Protein AF-A0A952C9H3-F1 (afdb_monomer)

Structure (mmCIF, N/CA/C/O backbone):
data_AF-A0A952C9H3-F1
#
_entry.id   AF-A0A952C9H3-F1
#
loop_
_atom_site.group_PDB
_atom_site.id
_atom_site.type_symbol
_atom_site.label_atom_id
_atom_site.label_alt_id
_atom_site.label_comp_id
_atom_site.label_asym_id
_atom_site.label_entity_id
_atom_site.label_seq_id
_atom_site.pdbx_PDB_ins_code
_atom_site.Cartn_x
_atom_site.Cartn_y
_atom_site.Cartn_z
_atom_site.occupancy
_atom_site.B_iso_or_equiv
_atom_site.auth_seq_id
_atom_site.auth_comp_id
_atom_site.auth_asym_id
_atom_site.auth_atom_id
_atom_site.pdbx_PDB_model_num
ATOM 1 N N . MET A 1 1 ? -47.643 -12.813 58.520 1.00 58.97 1 MET A N 1
ATOM 2 C CA . MET A 1 1 ? -46.901 -13.636 57.532 1.00 58.97 1 MET A CA 1
ATOM 3 C C . MET A 1 1 ? -47.345 -13.383 56.079 1.00 58.97 1 MET A C 1
ATOM 5 O O . MET A 1 1 ? -47.389 -14.301 55.280 1.00 58.97 1 MET A O 1
ATOM 9 N N . LYS A 1 2 ? -47.672 -12.135 55.711 1.00 51.56 2 LYS A N 1
ATOM 10 C CA . LYS A 1 2 ? -48.005 -11.717 54.327 1.00 51.56 2 LYS A CA 1
ATOM 11 C C . LYS A 1 2 ? -47.199 -10.489 53.874 1.00 51.56 2 LYS A C 1
ATOM 13 O O . LYS A 1 2 ? -47.387 -9.988 52.780 1.00 51.56 2 LYS A O 1
ATOM 18 N N . LYS A 1 3 ? -46.300 -10.001 54.740 1.00 55.12 3 LYS A N 1
ATOM 19 C CA . LYS A 1 3 ? -45.472 -8.802 54.531 1.00 55.12 3 LYS A CA 1
ATOM 20 C C . LYS A 1 3 ? -43.975 -9.127 54.385 1.00 55.12 3 LYS A C 1
ATOM 22 O O . LYS A 1 3 ? -43.168 -8.222 54.270 1.00 55.12 3 LYS A O 1
ATOM 27 N N . VAL A 1 4 ? -43.619 -10.418 54.389 1.00 57.75 4 VAL A N 1
ATOM 28 C CA . VAL A 1 4 ? -42.227 -10.913 54.293 1.00 57.75 4 VAL A CA 1
ATOM 29 C C . VAL A 1 4 ? -41.892 -11.402 52.872 1.00 57.75 4 VAL A C 1
ATOM 31 O O . VAL A 1 4 ? -40.730 -11.514 52.516 1.00 57.75 4 VAL A O 1
ATOM 34 N N . VAL A 1 5 ? 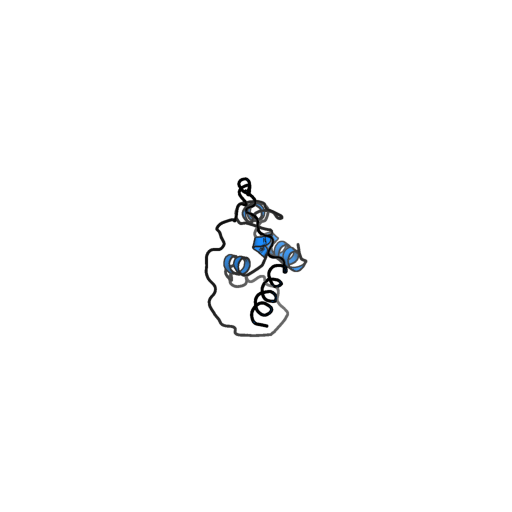-42.899 -11.594 52.011 1.00 56.62 5 VAL A N 1
ATOM 35 C CA . VAL A 1 5 ? -42.708 -11.995 50.601 1.00 56.62 5 VAL A CA 1
ATOM 36 C C . VAL A 1 5 ? -42.328 -10.806 49.701 1.00 56.62 5 VAL A C 1
ATOM 38 O O . VAL A 1 5 ? -41.808 -11.001 48.613 1.00 56.62 5 VAL A O 1
ATOM 41 N N . ALA A 1 6 ? -42.499 -9.562 50.161 1.00 55.00 6 ALA A N 1
ATOM 42 C CA . ALA A 1 6 ? -42.228 -8.368 49.353 1.00 55.00 6 ALA A CA 1
ATOM 43 C C . ALA A 1 6 ? -40.785 -7.821 49.463 1.00 55.00 6 ALA A C 1
ATOM 45 O O . ALA A 1 6 ? -40.465 -6.837 48.807 1.00 55.00 6 ALA A O 1
ATOM 46 N N . ILE A 1 7 ? -39.913 -8.421 50.287 1.00 57.94 7 ILE A N 1
ATOM 47 C CA . ILE A 1 7 ? -38.574 -7.870 50.600 1.00 57.94 7 ILE A CA 1
ATOM 48 C C . ILE A 1 7 ? -37.432 -8.662 49.919 1.00 57.94 7 ILE A C 1
ATOM 50 O O . ILE A 1 7 ? -36.297 -8.202 49.874 1.00 57.94 7 ILE A O 1
ATOM 54 N N . VAL A 1 8 ? -37.728 -9.798 49.271 1.00 56.88 8 VAL A N 1
ATOM 55 C CA . VAL A 1 8 ? -36.742 -10.652 48.562 1.00 56.88 8 VAL A CA 1
ATOM 56 C C . VAL A 1 8 ? -36.805 -10.468 47.031 1.00 56.88 8 VAL A C 1
ATOM 58 O O . VAL A 1 8 ? -36.473 -11.359 46.260 1.00 56.88 8 VAL A O 1
ATOM 61 N N . SER A 1 9 ? -37.213 -9.288 46.552 1.00 56.22 9 SER A N 1
ATOM 62 C CA . SER A 1 9 ? -37.142 -8.934 45.116 1.00 56.22 9 SER A CA 1
ATOM 63 C C . SER A 1 9 ? -36.368 -7.644 44.823 1.00 56.22 9 SER A C 1
ATOM 65 O O . SER A 1 9 ? -36.371 -7.177 43.692 1.00 56.22 9 SER A O 1
ATOM 67 N N . ILE A 1 10 ? -35.658 -7.084 45.812 1.00 59.72 10 ILE A N 1
ATOM 68 C CA . ILE A 1 10 ? -34.858 -5.847 45.663 1.00 59.72 10 ILE A CA 1
ATOM 69 C C . ILE A 1 10 ? -33.333 -6.130 45.666 1.00 59.72 10 ILE A C 1
ATOM 71 O O . ILE A 1 10 ? -32.522 -5.219 45.567 1.00 59.72 10 ILE A O 1
ATOM 75 N N . ILE A 1 11 ? -32.907 -7.402 45.661 1.00 58.88 11 ILE A N 1
ATOM 76 C CA . ILE A 1 11 ? -31.486 -7.806 45.529 1.00 58.88 11 ILE A CA 1
ATOM 77 C C . ILE A 1 11 ? -31.238 -8.465 44.158 1.00 58.88 11 ILE A C 1
ATOM 79 O O . ILE A 1 11 ? -30.661 -9.538 44.040 1.00 58.88 11 ILE A O 1
ATOM 83 N N . ALA A 1 12 ? -31.709 -7.809 43.097 1.00 55.50 12 ALA A N 1
ATOM 84 C CA . ALA A 1 12 ? -31.298 -8.068 41.710 1.00 55.50 12 ALA A CA 1
ATOM 85 C C . ALA A 1 12 ? -30.944 -6.757 40.974 1.00 55.50 12 ALA A C 1
ATOM 87 O O . ALA A 1 12 ? -30.965 -6.688 39.752 1.00 55.50 12 ALA A O 1
ATOM 88 N N . PHE A 1 13 ? -30.608 -5.710 41.737 1.00 55.50 13 PHE A N 1
ATOM 89 C CA . PHE A 1 13 ? -30.204 -4.380 41.257 1.00 55.50 13 PHE A CA 1
ATOM 90 C C . PHE A 1 13 ? -28.708 -4.094 41.500 1.00 55.50 13 PHE A C 1
ATOM 92 O O . PHE A 1 13 ? -28.294 -2.947 41.626 1.00 55.50 13 PHE A O 1
ATOM 99 N N . GLY A 1 14 ? -27.891 -5.147 41.607 1.00 58.44 14 GLY A N 1
ATOM 100 C CA . GLY A 1 14 ? -26.479 -5.050 41.997 1.00 58.44 14 GLY A CA 1
ATOM 101 C C . GLY A 1 14 ? -25.471 -5.622 41.003 1.00 58.44 14 GLY A C 1
ATOM 102 O O . GLY A 1 14 ? -24.281 -5.581 41.294 1.00 58.44 14 GLY A O 1
ATOM 103 N N . TYR A 1 15 ? -25.900 -6.134 39.843 1.00 51.66 15 TYR A N 1
ATOM 104 C CA . TYR A 1 15 ? -24.974 -6.558 38.787 1.00 51.66 15 TYR A CA 1
ATOM 105 C C . TYR A 1 15 ? -24.892 -5.489 37.695 1.00 51.66 15 TYR A C 1
ATOM 107 O O . TYR A 1 15 ? -25.483 -5.588 36.626 1.00 51.66 15 TYR A O 1
ATOM 115 N N . ALA A 1 16 ? -24.194 -4.414 38.061 1.00 52.00 16 ALA A N 1
ATOM 116 C CA . ALA A 1 16 ? -23.244 -3.703 37.214 1.00 52.00 16 ALA A CA 1
ATOM 117 C C . ALA A 1 16 ? -23.586 -3.605 35.712 1.00 52.00 16 ALA A C 1
ATOM 119 O O . ALA A 1 16 ? -22.935 -4.222 34.875 1.00 52.00 16 ALA A O 1
ATOM 120 N N . CYS A 1 17 ? -24.523 -2.721 35.368 1.00 54.75 17 CYS A N 1
ATOM 121 C CA . CYS A 1 17 ? -24.453 -1.986 34.108 1.00 54.75 17 CYS A CA 1
ATOM 122 C C . CYS A 1 17 ? -24.259 -0.508 34.455 1.00 54.75 17 CYS A C 1
ATOM 124 O O . CYS A 1 17 ? -25.209 0.258 34.614 1.00 54.75 17 CYS A O 1
ATOM 126 N N . GLY A 1 18 ? -23.000 -0.134 34.682 1.00 54.41 18 GLY A N 1
ATOM 127 C CA . GLY A 1 18 ? -22.597 1.260 34.768 1.00 54.41 18 GLY A CA 1
ATOM 128 C C . GLY A 1 18 ? -22.660 1.883 33.380 1.00 54.41 18 GLY A C 1
ATOM 129 O O . GLY A 1 18 ? -21.792 1.635 32.553 1.00 54.41 18 GLY A O 1
ATOM 130 N N . SER A 1 19 ? -23.678 2.701 33.140 1.00 58.34 19 SER A N 1
ATOM 131 C CA . SER A 1 19 ? -23.752 3.588 31.977 1.00 58.34 19 SER A CA 1
ATOM 132 C C . SER A 1 19 ? -24.517 4.843 32.385 1.00 58.34 19 SER A C 1
ATOM 134 O O . SER A 1 19 ? -25.717 4.970 32.166 1.00 58.34 19 SER A O 1
ATOM 136 N N . GLY A 1 20 ? -23.812 5.754 33.058 1.00 54.94 20 GLY A N 1
ATOM 137 C CA . GLY A 1 20 ? -24.230 7.151 33.107 1.00 54.94 20 GLY A CA 1
ATOM 138 C C . GLY A 1 20 ? -24.055 7.790 31.722 1.00 54.94 20 GLY A C 1
ATOM 139 O O . GLY A 1 20 ? -23.231 7.312 30.936 1.00 54.94 20 GLY A O 1
ATOM 140 N N . PRO A 1 21 ? -24.792 8.865 31.396 1.00 49.34 21 PRO A N 1
ATOM 141 C CA . PRO A 1 21 ? -24.512 9.660 30.213 1.00 49.34 21 PRO A CA 1
ATOM 142 C C . PRO A 1 21 ? -23.200 10.411 30.450 1.00 49.34 21 PRO A C 1
ATOM 144 O O . PRO A 1 21 ? -23.168 11.494 31.030 1.00 49.34 21 PRO A O 1
ATOM 147 N N . ALA A 1 22 ? -22.092 9.807 30.029 1.00 53.16 22 ALA A N 1
ATOM 148 C CA . ALA A 1 22 ? -20.895 10.569 29.750 1.00 53.16 22 ALA A CA 1
ATOM 149 C C . ALA A 1 22 ? -21.226 11.456 28.550 1.00 53.16 22 ALA A C 1
ATOM 151 O O . ALA A 1 22 ? -21.434 10.975 27.436 1.00 53.16 22 ALA A O 1
ATOM 152 N N . GLU A 1 23 ? -21.314 12.754 28.805 1.00 53.88 23 GLU A N 1
ATOM 153 C CA . GLU A 1 23 ? -21.215 13.789 27.794 1.00 53.88 23 GLU A CA 1
ATOM 154 C C . GLU A 1 23 ? -19.883 13.595 27.057 1.00 53.88 23 GLU A C 1
ATOM 156 O O . GLU A 1 23 ? -18.818 14.040 27.490 1.00 53.88 23 GLU A O 1
ATOM 161 N N . VAL A 1 24 ? -19.925 12.839 25.956 1.00 49.03 24 VAL A N 1
ATOM 162 C CA . VAL A 1 24 ? -18.793 12.673 25.051 1.00 49.03 24 VAL A CA 1
ATOM 163 C C . VAL A 1 24 ? -18.671 13.977 24.281 1.00 49.03 24 VAL A C 1
ATOM 165 O O . VAL A 1 24 ? -19.284 14.195 23.236 1.00 49.03 24 VAL A O 1
ATOM 168 N N . LYS A 1 25 ? -17.864 14.866 24.858 1.00 53.00 25 LYS A N 1
ATOM 169 C CA . LYS A 1 25 ? -17.079 15.887 24.167 1.00 53.00 25 LYS A CA 1
ATOM 170 C C . LYS A 1 25 ? -16.798 15.401 22.739 1.00 53.00 25 LYS A C 1
ATOM 172 O O . LYS A 1 25 ? -16.142 14.371 22.590 1.00 53.00 25 LYS A O 1
ATOM 177 N N . LYS A 1 26 ? -17.367 16.104 21.743 1.00 52.38 26 LYS A N 1
ATOM 178 C CA . LYS A 1 26 ? -17.299 15.824 20.292 1.00 52.38 26 LYS A CA 1
ATOM 179 C C . LYS A 1 26 ? -16.126 14.899 19.947 1.00 52.38 26 LYS A C 1
ATOM 181 O O . LYS A 1 26 ? -14.986 15.338 20.138 1.00 52.38 26 LYS A O 1
ATOM 186 N N . PRO A 1 27 ? -16.358 13.675 19.437 1.00 53.28 27 PRO A N 1
ATOM 187 C CA . PRO A 1 27 ? -15.247 12.887 18.948 1.00 53.28 27 PRO A CA 1
ATOM 188 C C . PRO A 1 27 ? -14.563 13.692 17.843 1.00 53.28 27 PRO A C 1
ATOM 190 O O . PRO A 1 27 ? -15.196 14.137 16.885 1.00 53.28 27 PRO A O 1
ATOM 193 N N . ILE A 1 28 ? -13.264 13.921 18.039 1.00 56.47 28 ILE A N 1
ATOM 194 C CA . ILE A 1 28 ? -12.317 14.254 16.978 1.00 56.47 28 ILE A CA 1
ATOM 195 C C . ILE A 1 28 ? -12.646 13.316 15.825 1.00 56.47 28 ILE A C 1
ATOM 197 O O . ILE A 1 28 ? -12.707 12.108 16.047 1.00 56.47 28 ILE A O 1
ATOM 201 N N . SER A 1 29 ? -12.926 13.876 14.648 1.00 52.09 29 SER A N 1
ATOM 202 C CA . SER A 1 29 ? -13.269 13.133 13.442 1.00 52.09 29 SER A CA 1
ATOM 203 C C . SER A 1 29 ? -12.279 11.992 13.232 1.00 52.09 29 SER A C 1
ATOM 205 O O . SER A 1 29 ? -11.190 12.186 12.696 1.00 52.09 29 SER A O 1
ATOM 207 N N . VAL A 1 30 ? -12.657 10.791 13.660 1.00 48.75 30 VAL A N 1
ATOM 208 C CA . VAL A 1 30 ? -12.051 9.574 13.153 1.00 48.75 30 VAL A CA 1
ATOM 209 C C . VAL A 1 30 ? -12.514 9.545 11.710 1.00 48.75 30 VAL A C 1
ATOM 211 O O . VAL A 1 30 ? -13.698 9.357 11.437 1.00 48.75 30 VAL A O 1
ATOM 214 N N . ASN A 1 31 ? -11.595 9.853 10.798 1.00 52.88 31 ASN A N 1
ATOM 215 C CA . ASN A 1 31 ? -11.800 9.677 9.374 1.00 52.88 31 ASN A CA 1
ATOM 216 C C . ASN A 1 31 ? -11.963 8.177 9.118 1.00 52.88 31 ASN A C 1
ATOM 218 O O . ASN A 1 31 ? -11.006 7.475 8.793 1.00 52.88 31 ASN A O 1
ATOM 222 N N . VAL A 1 32 ? -13.180 7.681 9.323 1.00 55.41 32 VAL A N 1
ATOM 223 C CA . VAL A 1 32 ? -13.622 6.414 8.766 1.00 55.41 32 VAL A CA 1
ATOM 224 C C . VAL A 1 32 ? -13.648 6.653 7.265 1.00 55.41 32 VAL A C 1
ATOM 226 O O . VAL A 1 32 ? -14.544 7.315 6.747 1.00 55.41 32 VAL A O 1
ATOM 229 N N . ASN A 1 33 ? -12.579 6.220 6.597 1.00 54.03 33 ASN A N 1
ATOM 230 C CA . ASN A 1 33 ? -12.451 6.293 5.152 1.00 54.03 33 ASN A CA 1
ATOM 231 C C . ASN A 1 33 ? -13.666 5.573 4.525 1.00 54.03 33 ASN A C 1
ATOM 233 O O . ASN A 1 33 ? -13.820 4.375 4.766 1.00 54.03 33 ASN A O 1
ATOM 237 N N . PRO A 1 34 ? -14.523 6.251 3.740 1.00 56.97 34 PRO A N 1
ATOM 238 C CA . PRO A 1 34 ? -15.780 5.686 3.233 1.00 56.97 34 PRO A CA 1
ATOM 239 C C . PRO A 1 34 ? -15.648 4.556 2.199 1.00 56.97 34 PRO A C 1
ATOM 241 O O . PRO A 1 34 ? -16.651 4.138 1.637 1.00 56.97 34 PRO A O 1
ATOM 244 N N . GLN A 1 35 ? -14.446 4.047 1.921 1.00 51.00 35 GLN A N 1
ATOM 245 C CA . GLN A 1 35 ? -14.207 3.087 0.833 1.00 51.00 35 GLN A CA 1
ATOM 246 C C . GLN A 1 35 ? -14.567 1.630 1.178 1.00 51.00 35 GLN A C 1
ATOM 248 O O . GLN A 1 35 ? -14.241 0.719 0.423 1.00 51.00 35 GLN A O 1
ATOM 253 N N . ILE A 1 36 ? -15.258 1.389 2.294 1.00 50.97 36 ILE A N 1
ATOM 254 C CA . ILE A 1 36 ? -15.848 0.082 2.619 1.00 50.97 36 ILE A CA 1
ATOM 255 C C . ILE A 1 36 ? -17.267 -0.028 2.034 1.00 50.97 36 ILE A C 1
ATOM 257 O O . ILE A 1 36 ? -18.246 -0.213 2.749 1.00 50.97 36 ILE A O 1
ATOM 261 N N . GLY A 1 37 ? -17.382 0.135 0.717 1.00 49.97 37 GLY A N 1
ATOM 262 C CA . GLY A 1 37 ? -18.617 -0.100 -0.030 1.00 49.97 37 GLY A CA 1
ATOM 263 C C . GLY A 1 37 ? -18.703 -1.547 -0.518 1.00 49.97 37 GLY A C 1
ATOM 264 O O . GLY A 1 37 ? -18.057 -1.897 -1.497 1.00 49.97 37 GLY A O 1
ATOM 265 N N . GLU A 1 38 ? -19.473 -2.360 0.210 1.00 47.94 38 GLU A N 1
ATOM 266 C CA . GLU A 1 38 ? -20.414 -3.392 -0.269 1.00 47.94 38 GLU A CA 1
ATOM 267 C C . GLU A 1 38 ? -20.010 -4.290 -1.461 1.00 47.94 38 GLU A C 1
ATOM 269 O O . GLU A 1 38 ? -20.004 -3.863 -2.612 1.00 47.94 38 GLU A O 1
ATOM 274 N N . GLY A 1 39 ? -19.835 -5.600 -1.209 1.00 39.97 39 GLY A N 1
ATOM 275 C CA . GLY A 1 39 ? -19.904 -6.592 -2.292 1.00 39.97 39 GLY A CA 1
ATOM 276 C C . GLY A 1 39 ? -19.258 -7.960 -2.069 1.00 39.97 39 GLY A C 1
ATOM 277 O O . GLY A 1 39 ? -18.466 -8.393 -2.897 1.00 39.97 39 GLY A O 1
ATOM 278 N N . SER A 1 40 ? -19.621 -8.683 -1.006 1.00 63.31 40 SER A N 1
ATOM 279 C CA . SER A 1 40 ? -19.477 -10.148 -0.982 1.00 63.31 40 SER A CA 1
ATOM 280 C C . SER A 1 40 ? -20.708 -10.777 -1.634 1.00 63.31 40 SER A C 1
ATOM 282 O O . SER A 1 40 ? -21.809 -10.536 -1.153 1.00 63.31 40 SE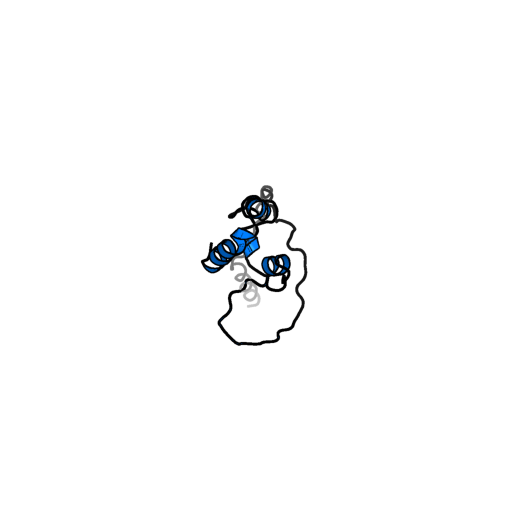R 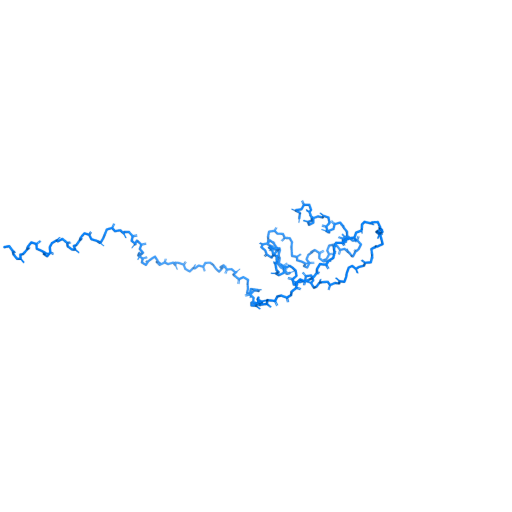A O 1
ATOM 284 N N . THR A 1 41 ? -20.540 -11.577 -2.695 1.00 43.50 41 THR A N 1
ATOM 285 C CA . THR A 1 41 ? -21.252 -12.863 -2.875 1.00 43.50 41 THR A CA 1
ATOM 286 C C . THR A 1 41 ? -20.588 -13.753 -3.949 1.00 43.50 41 THR A C 1
ATOM 288 O O . THR A 1 41 ? -20.606 -13.461 -5.136 1.00 43.50 41 THR A O 1
ATOM 291 N N . THR A 1 42 ? -20.041 -14.878 -3.472 1.00 41.53 42 THR A N 1
ATOM 292 C CA . THR A 1 42 ? -20.187 -16.262 -3.985 1.00 41.53 42 THR A CA 1
ATOM 293 C C . THR A 1 42 ? -19.565 -16.726 -5.328 1.00 41.53 42 THR A C 1
ATOM 295 O O . THR A 1 42 ? -20.155 -16.559 -6.387 1.00 41.53 42 THR A O 1
ATOM 298 N N . ALA A 1 43 ? -18.496 -17.540 -5.167 1.00 46.44 43 ALA A N 1
ATOM 299 C CA . ALA A 1 43 ? -18.075 -18.778 -5.881 1.00 46.44 43 ALA A CA 1
ATOM 300 C C . ALA A 1 43 ? -17.631 -18.701 -7.369 1.00 46.44 43 ALA A C 1
ATOM 302 O O . ALA A 1 43 ? -18.141 -17.914 -8.144 1.00 46.44 43 ALA A O 1
ATOM 303 N N . ASN A 1 44 ? -16.695 -19.513 -7.886 1.00 52.22 44 ASN A N 1
ATOM 304 C CA . ASN A 1 44 ? -16.291 -20.879 -7.535 1.00 52.22 44 ASN A CA 1
ATOM 305 C C . ASN A 1 44 ? -14.840 -21.180 -7.987 1.00 52.22 44 ASN A C 1
ATOM 307 O O . ASN A 1 44 ? -14.333 -20.611 -8.954 1.00 52.22 44 ASN A O 1
ATOM 311 N N . ALA A 1 45 ? -14.212 -22.125 -7.294 1.00 51.50 45 ALA A N 1
ATOM 312 C CA . ALA A 1 45 ? -12.938 -22.748 -7.612 1.00 51.50 45 ALA A CA 1
ATOM 313 C C . ALA A 1 45 ? -12.975 -23.573 -8.915 1.00 51.50 45 ALA A C 1
ATOM 315 O O . ALA A 1 45 ? -13.986 -24.186 -9.247 1.00 51.50 45 ALA A O 1
ATOM 316 N N . SER A 1 46 ? -11.817 -23.709 -9.570 1.00 47.19 46 SER A N 1
ATOM 317 C CA . SER A 1 46 ? -11.366 -25.017 -10.059 1.00 47.19 46 SER A CA 1
ATOM 318 C C . SER A 1 46 ? -9.843 -25.067 -10.142 1.00 47.19 46 SER A C 1
ATOM 320 O O . SER A 1 46 ? -9.182 -24.128 -10.582 1.00 47.19 46 SER A O 1
ATOM 322 N N . ALA A 1 47 ? -9.329 -26.195 -9.671 1.00 44.28 47 ALA A N 1
ATOM 323 C CA . ALA A 1 47 ? -7.939 -26.586 -9.551 1.00 44.28 47 ALA A CA 1
ATOM 324 C C . ALA A 1 47 ? -7.209 -26.744 -10.894 1.00 44.28 47 ALA A C 1
ATOM 326 O O . ALA A 1 47 ? -7.824 -27.102 -11.895 1.00 44.28 47 ALA A O 1
ATOM 327 N N . ALA A 1 48 ? -5.880 -26.620 -10.855 1.00 37.75 48 ALA A N 1
ATOM 328 C CA . ALA A 1 48 ? -4.966 -27.623 -11.406 1.00 37.75 48 ALA A CA 1
ATOM 329 C C . ALA A 1 48 ? -3.550 -27.391 -10.857 1.00 37.75 48 ALA A C 1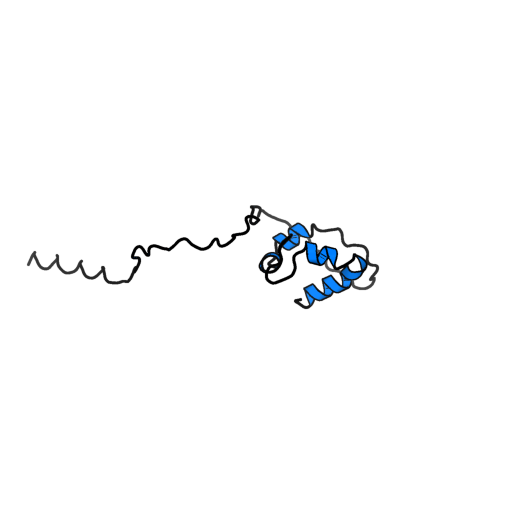
ATOM 331 O O . ALA A 1 48 ? -2.954 -26.332 -11.034 1.00 37.75 48 ALA A O 1
ATOM 332 N N . SER A 1 49 ? -3.047 -28.411 -10.168 1.00 48.91 49 SER A N 1
ATOM 333 C CA . SER A 1 49 ? -1.641 -28.601 -9.822 1.00 48.91 49 SER A CA 1
ATOM 334 C C . SER A 1 49 ? -0.861 -29.015 -11.073 1.00 48.91 49 SER A C 1
ATOM 336 O O . SER A 1 49 ? -1.374 -29.819 -11.853 1.00 48.91 49 SER A O 1
ATOM 338 N N . GLY A 1 50 ? 0.375 -28.531 -11.233 1.00 46.53 50 GLY A N 1
ATOM 339 C CA . GLY A 1 50 ? 1.353 -29.183 -12.104 1.00 46.53 50 GLY A CA 1
ATOM 340 C C . GLY A 1 50 ? 2.391 -28.284 -12.782 1.00 46.53 50 GLY A C 1
ATOM 341 O O . GLY A 1 50 ? 2.069 -27.554 -13.710 1.00 46.53 50 GLY A O 1
ATOM 342 N N . SER A 1 51 ? 3.649 -28.530 -12.403 1.00 39.16 51 SER A N 1
ATOM 343 C CA . SER A 1 51 ? 4.895 -28.378 -13.176 1.00 39.16 51 SER A CA 1
ATOM 344 C C . SER A 1 51 ? 5.706 -27.087 -13.028 1.00 39.16 51 SER A C 1
ATOM 346 O O . SER A 1 51 ? 5.382 -26.034 -13.569 1.00 39.16 51 SER A O 1
ATOM 348 N N . GLU A 1 52 ? 6.850 -27.249 -12.357 1.00 51.09 52 GLU A N 1
ATOM 349 C CA . GLU A 1 52 ? 8.037 -26.407 -12.486 1.00 51.09 52 GLU A CA 1
ATOM 350 C C . GLU A 1 52 ? 8.625 -26.428 -13.911 1.00 51.09 52 GLU A C 1
ATOM 352 O O . GLU A 1 52 ? 8.375 -27.345 -14.697 1.00 51.09 52 GLU A O 1
ATOM 357 N N . ALA A 1 53 ? 9.501 -25.439 -14.132 1.00 47.53 53 ALA A N 1
ATOM 358 C CA . ALA A 1 53 ? 10.462 -25.239 -15.220 1.00 47.53 53 ALA A CA 1
ATOM 359 C C . ALA A 1 53 ? 9.967 -24.447 -16.443 1.00 47.53 53 ALA A C 1
ATOM 361 O O . ALA A 1 53 ? 9.494 -24.990 -17.437 1.00 47.53 53 ALA A O 1
ATOM 362 N N . GLY A 1 54 ? 10.202 -23.132 -16.385 1.00 39.72 54 GLY A N 1
ATOM 363 C CA . GLY A 1 54 ? 10.150 -22.244 -17.545 1.00 39.72 54 GLY A CA 1
ATOM 364 C C . GLY A 1 54 ? 9.788 -20.814 -17.172 1.00 39.72 54 GLY A C 1
ATOM 365 O O . GLY A 1 54 ? 8.697 -20.357 -17.490 1.00 39.72 54 GLY A O 1
ATOM 366 N N . ALA A 1 55 ? 10.686 -20.094 -16.493 1.00 49.78 55 ALA A N 1
ATOM 367 C CA . ALA A 1 55 ? 10.520 -18.669 -16.208 1.00 49.78 55 ALA A CA 1
ATOM 368 C C . ALA A 1 55 ? 10.728 -17.828 -17.482 1.00 49.78 55 ALA A C 1
ATOM 370 O O . ALA A 1 55 ? 11.684 -17.070 -17.607 1.00 49.78 55 ALA A O 1
ATOM 371 N N . THR A 1 56 ? 9.820 -17.954 -18.444 1.00 40.50 56 THR A N 1
ATOM 372 C CA . THR A 1 56 ? 9.452 -16.819 -19.285 1.00 40.50 56 THR A CA 1
ATOM 373 C C . THR A 1 56 ? 8.358 -16.083 -18.535 1.00 40.50 56 THR A C 1
ATOM 375 O O . THR A 1 56 ? 7.314 -16.670 -18.257 1.00 40.50 56 THR A O 1
ATOM 378 N N . ALA A 1 57 ? 8.607 -14.822 -18.181 1.00 49.19 57 ALA A N 1
ATOM 379 C CA . ALA A 1 57 ? 7.625 -13.912 -17.608 1.00 49.19 57 ALA A CA 1
ATOM 380 C C . ALA A 1 57 ? 6.516 -13.620 -18.637 1.00 49.19 57 ALA A C 1
ATOM 382 O O . ALA A 1 57 ? 6.421 -12.532 -19.194 1.00 49.19 57 ALA A O 1
ATOM 383 N N . ALA A 1 58 ? 5.689 -14.620 -18.934 1.00 46.12 58 ALA A N 1
ATOM 384 C CA . ALA A 1 58 ? 4.367 -14.391 -19.466 1.00 46.12 58 ALA A CA 1
ATOM 385 C C . ALA A 1 58 ? 3.592 -13.756 -18.317 1.00 46.12 58 ALA A C 1
ATOM 387 O O . ALA A 1 58 ? 3.422 -14.381 -17.268 1.00 46.12 58 ALA A O 1
ATOM 388 N N . ALA A 1 59 ? 3.211 -12.490 -18.487 1.00 54.34 59 ALA A N 1
ATOM 389 C CA . ALA A 1 59 ? 2.316 -11.807 -17.573 1.00 54.34 59 ALA A CA 1
ATOM 390 C C . ALA A 1 59 ? 1.138 -12.747 -17.294 1.00 54.34 59 ALA A C 1
ATOM 392 O O . ALA A 1 59 ? 0.363 -13.067 -18.200 1.00 54.34 59 ALA A O 1
ATOM 393 N N . ALA A 1 60 ? 1.057 -13.250 -16.058 1.00 52.78 60 ALA A N 1
ATOM 394 C CA . ALA A 1 60 ? -0.117 -13.968 -15.596 1.00 52.78 60 ALA A CA 1
ATOM 395 C C . ALA A 1 60 ? -1.339 -13.115 -15.968 1.00 52.78 60 ALA A C 1
ATOM 397 O O . ALA A 1 60 ? -1.240 -11.884 -15.883 1.00 52.78 60 ALA A O 1
ATOM 398 N N . PRO A 1 61 ? -2.459 -13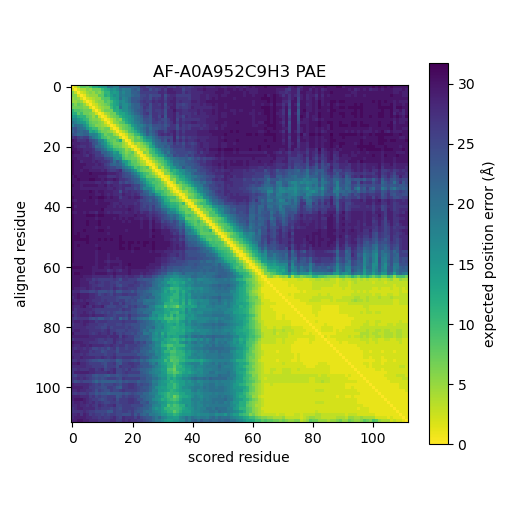.719 -16.416 1.00 53.38 61 PRO A N 1
ATOM 399 C CA . PRO A 1 61 ? -3.644 -12.945 -16.759 1.00 53.38 61 PRO A CA 1
ATOM 400 C C . PRO A 1 61 ? -3.911 -12.012 -15.590 1.00 53.38 61 PRO A C 1
ATOM 402 O O . PRO A 1 61 ? -3.902 -12.487 -14.452 1.00 53.38 61 PRO A O 1
ATOM 405 N N . ALA A 1 62 ? -4.044 -10.714 -15.867 1.00 56.47 62 ALA A N 1
ATOM 406 C CA . ALA A 1 62 ? -4.286 -9.694 -14.861 1.00 56.47 62 ALA A CA 1
ATOM 407 C C . ALA A 1 62 ? -5.607 -10.023 -14.156 1.00 56.47 62 ALA A C 1
ATOM 409 O O . ALA A 1 62 ? -6.678 -9.546 -14.518 1.00 56.47 62 ALA A O 1
ATOM 410 N N . LYS A 1 63 ? -5.537 -10.925 -13.175 1.00 63.72 63 LYS A N 1
ATOM 411 C CA . LYS A 1 63 ? -6.514 -11.060 -12.111 1.00 63.72 63 LYS A CA 1
ATOM 412 C C . LYS A 1 63 ? -6.597 -9.653 -11.550 1.00 63.72 63 LYS A C 1
ATOM 414 O O . LYS A 1 63 ? -5.552 -9.069 -11.267 1.00 63.72 63 LYS A O 1
ATOM 419 N N . ASP A 1 64 ? -7.800 -9.100 -11.498 1.00 85.88 64 ASP A N 1
ATOM 420 C CA . ASP A 1 64 ? -8.015 -7.726 -11.064 1.00 85.88 64 ASP A CA 1
ATOM 421 C C . ASP A 1 64 ? -7.310 -7.495 -9.715 1.00 85.88 64 ASP A C 1
ATOM 423 O O . ASP A 1 64 ? -7.752 -7.969 -8.666 1.00 85.88 64 ASP A O 1
ATOM 427 N N . GLY A 1 65 ? -6.154 -6.824 -9.761 1.00 86.25 65 GLY A N 1
ATOM 428 C CA . GLY A 1 65 ? -5.306 -6.617 -8.592 1.00 86.25 65 GLY A CA 1
ATOM 429 C C . GLY A 1 65 ? -6.020 -5.778 -7.540 1.00 86.25 65 GLY A C 1
ATOM 430 O O . GLY A 1 65 ? -5.817 -5.987 -6.346 1.00 86.25 65 GLY A O 1
ATOM 431 N N . LYS A 1 66 ? -6.931 -4.898 -7.976 1.00 90.12 66 LYS A N 1
ATOM 432 C CA . LYS A 1 66 ? -7.771 -4.106 -7.085 1.00 90.12 66 LYS A CA 1
ATOM 433 C C . LYS A 1 66 ? -8.724 -5.002 -6.299 1.00 90.12 66 LYS A C 1
ATOM 435 O O . LYS A 1 66 ? -8.848 -4.832 -5.090 1.00 90.12 66 LYS A O 1
ATOM 440 N N . ALA A 1 67 ? -9.345 -5.984 -6.956 1.00 92.25 67 ALA A N 1
ATOM 441 C CA . ALA A 1 67 ? -10.218 -6.945 -6.286 1.00 92.25 67 ALA A CA 1
ATOM 442 C C . ALA A 1 67 ? -9.452 -7.799 -5.260 1.00 92.25 67 ALA A C 1
ATOM 444 O O . ALA A 1 67 ? -9.943 -8.013 -4.154 1.00 92.25 67 ALA A O 1
ATOM 445 N N . LEU A 1 68 ? -8.226 -8.231 -5.581 1.00 92.19 68 LEU A N 1
ATOM 446 C CA . LEU A 1 68 ? -7.384 -8.986 -4.643 1.00 92.19 68 LEU A CA 1
ATOM 447 C C . LEU A 1 68 ? -7.006 -8.157 -3.410 1.00 92.19 68 LEU A C 1
ATOM 449 O O . LEU A 1 68 ? -7.152 -8.640 -2.286 1.00 92.19 68 LEU A O 1
ATOM 453 N N . ILE A 1 69 ? -6.586 -6.906 -3.621 1.00 93.81 69 ILE A N 1
ATOM 454 C CA . ILE A 1 69 ? -6.286 -5.946 -2.550 1.00 93.81 69 ILE A CA 1
ATOM 455 C C . ILE A 1 69 ? -7.518 -5.712 -1.672 1.00 93.81 69 ILE A C 1
ATOM 457 O O . ILE A 1 69 ? -7.399 -5.735 -0.451 1.00 93.81 69 ILE A O 1
ATOM 461 N N . ALA A 1 70 ? -8.693 -5.528 -2.278 1.00 91.69 70 ALA A N 1
ATOM 462 C CA . ALA A 1 70 ? -9.946 -5.325 -1.555 1.00 91.69 70 ALA A CA 1
ATOM 463 C C . ALA A 1 70 ? -10.382 -6.565 -0.756 1.00 91.69 70 ALA A C 1
ATOM 465 O O . ALA A 1 70 ? -11.022 -6.433 0.282 1.00 91.69 70 ALA A O 1
ATOM 466 N N . SER A 1 71 ? -10.025 -7.766 -1.222 1.00 92.75 71 SER A N 1
ATOM 467 C CA . SER A 1 71 ? -10.299 -9.030 -0.527 1.00 92.75 71 SER A CA 1
ATOM 468 C C . SER A 1 71 ? -9.263 -9.408 0.543 1.00 92.75 71 SER A C 1
ATOM 470 O O . SER A 1 71 ? -9.411 -10.451 1.177 1.00 92.75 71 SER A O 1
ATOM 472 N N . SER A 1 72 ? -8.221 -8.592 0.733 1.00 92.94 72 SER A N 1
ATOM 473 C CA . SER A 1 72 ? -7.095 -8.856 1.639 1.00 92.94 72 SER A CA 1
ATOM 474 C C . SER A 1 72 ? -6.913 -7.724 2.656 1.00 92.94 72 SER A C 1
ATOM 476 O O . SER A 1 72 ? -7.503 -6.653 2.542 1.00 92.94 72 SER A O 1
ATOM 478 N N . ASP A 1 73 ? -6.018 -7.918 3.626 1.00 95.19 73 ASP A N 1
ATOM 479 C CA . ASP A 1 73 ? -5.758 -6.938 4.693 1.00 95.19 73 ASP A CA 1
ATOM 480 C C . ASP A 1 73 ? -4.837 -5.772 4.275 1.00 95.19 73 ASP A C 1
ATOM 482 O O . ASP A 1 73 ? -4.476 -4.928 5.095 1.00 95.19 73 ASP A O 1
ATOM 486 N N . CYS A 1 74 ? -4.447 -5.678 2.999 1.00 95.12 74 CYS A N 1
ATOM 487 C CA . CYS A 1 74 ? -3.520 -4.655 2.500 1.00 95.12 74 CYS A CA 1
ATOM 488 C C . CYS A 1 74 ? -4.005 -3.223 2.805 1.00 95.12 74 CYS A C 1
ATOM 490 O O . CYS A 1 74 ? -3.203 -2.331 3.100 1.00 95.12 74 CYS A O 1
ATOM 492 N N . LEU A 1 75 ? -5.328 -3.019 2.784 1.00 95.19 75 LEU A N 1
ATOM 493 C CA . LEU A 1 75 ? -5.973 -1.729 3.044 1.00 95.19 75 LEU A CA 1
ATOM 494 C C . LEU A 1 75 ? -5.910 -1.275 4.513 1.00 95.19 75 LEU A C 1
ATOM 496 O O . LEU A 1 75 ? -6.230 -0.126 4.810 1.00 95.19 75 LEU A O 1
ATOM 500 N N . ALA A 1 76 ? -5.464 -2.138 5.432 1.00 95.94 76 ALA A N 1
ATOM 501 C CA . ALA A 1 76 ? -5.232 -1.758 6.824 1.00 95.94 76 ALA A CA 1
ATOM 502 C C . ALA A 1 76 ? -4.019 -0.824 6.982 1.00 95.94 76 ALA A C 1
ATOM 504 O O . ALA A 1 76 ? -3.977 -0.014 7.908 1.00 95.94 76 ALA A O 1
ATOM 505 N N . CYS A 1 77 ? -3.038 -0.923 6.077 1.00 96.88 77 CYS A N 1
ATOM 506 C CA . CYS A 1 77 ? -1.783 -0.172 6.152 1.00 96.88 77 CYS A CA 1
ATOM 507 C C . CYS A 1 77 ? -1.551 0.760 4.959 1.00 96.88 77 CYS A C 1
ATOM 509 O O . CYS A 1 77 ? -0.853 1.764 5.118 1.00 96.88 77 CYS A O 1
ATOM 511 N N . HIS A 1 78 ? -2.125 0.450 3.795 1.00 97.12 78 HIS A N 1
ATOM 512 C CA . HIS A 1 78 ? -1.973 1.208 2.554 1.00 97.12 78 HIS A CA 1
ATOM 513 C C . HIS A 1 78 ? -3.325 1.713 2.056 1.00 97.12 78 HIS A C 1
ATOM 515 O O . HIS A 1 78 ? -4.337 1.032 2.182 1.00 97.12 78 HIS A O 1
ATOM 521 N N . THR A 1 79 ? -3.351 2.895 1.445 1.00 96.56 79 THR A N 1
ATOM 522 C CA . THR A 1 79 ? -4.556 3.420 0.784 1.00 96.56 79 THR A CA 1
ATOM 523 C C . THR A 1 79 ? -4.222 3.888 -0.627 1.00 96.56 79 THR A C 1
ATOM 525 O O . THR A 1 79 ? -3.050 3.991 -0.976 1.00 96.56 79 THR A O 1
ATOM 528 N N . GLU A 1 80 ? -5.234 4.162 -1.452 1.00 95.38 80 GLU A N 1
ATOM 529 C CA . GLU A 1 80 ? -5.024 4.592 -2.842 1.00 95.38 80 GLU A C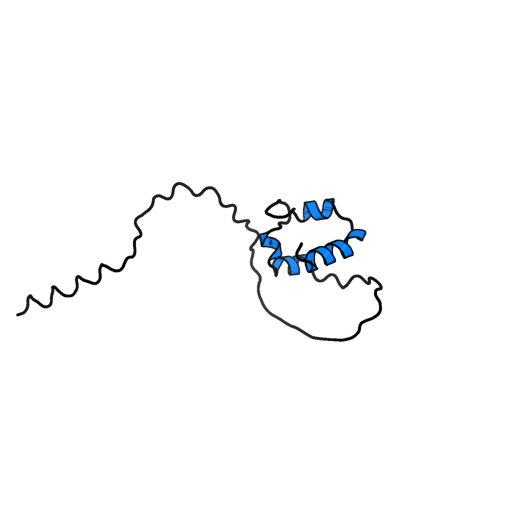A 1
ATOM 530 C C . GLU A 1 80 ? -4.207 5.890 -2.923 1.00 95.38 80 GLU A C 1
ATOM 532 O O . GLU A 1 80 ? -3.154 5.904 -3.557 1.00 95.38 80 GLU A O 1
ATOM 537 N N . HIS A 1 81 ? -4.630 6.931 -2.200 1.00 95.81 81 HIS A N 1
ATOM 538 C CA . HIS A 1 81 ? -4.104 8.293 -2.372 1.00 95.81 81 HIS A CA 1
ATOM 539 C C . HIS A 1 81 ? -3.340 8.825 -1.158 1.00 95.81 81 HIS A C 1
ATOM 541 O O . HIS A 1 81 ? -2.466 9.677 -1.283 1.00 95.81 81 HIS A O 1
ATOM 547 N N . ASN A 1 82 ? -3.647 8.325 0.041 1.00 94.44 82 ASN A N 1
ATOM 548 C CA . ASN A 1 82 ? -3.121 8.884 1.280 1.00 94.44 82 ASN A CA 1
ATOM 549 C C . ASN A 1 82 ? -2.129 7.931 1.942 1.00 94.44 82 ASN A C 1
ATOM 551 O O . ASN A 1 82 ? -2.352 6.720 2.042 1.00 94.44 82 ASN A O 1
ATOM 555 N N . LYS A 1 83 ? -1.046 8.491 2.470 1.00 94.94 83 LYS A N 1
ATOM 556 C CA . LYS A 1 83 ? -0.153 7.745 3.347 1.00 94.94 83 LYS A CA 1
ATOM 557 C C . LYS A 1 83 ? -0.873 7.416 4.660 1.00 94.94 83 LYS A C 1
ATOM 559 O O . LYS A 1 83 ? -1.499 8.289 5.260 1.00 94.94 83 LYS A O 1
ATOM 564 N N . LEU A 1 84 ? -0.725 6.180 5.132 1.00 94.38 84 LEU A N 1
ATOM 565 C CA . LEU A 1 84 ? -1.185 5.748 6.453 1.00 94.38 84 LEU A CA 1
ATOM 566 C C . LEU A 1 84 ? 0.016 5.175 7.225 1.00 94.38 84 LEU A C 1
ATOM 568 O O . LEU A 1 84 ? 0.966 5.911 7.524 1.00 94.38 84 LEU A O 1
ATOM 572 N N . VAL A 1 85 ? 0.018 3.866 7.492 1.00 96.81 85 VAL A N 1
ATOM 573 C CA . VAL A 1 85 ? 1.187 3.160 8.033 1.00 96.81 85 VAL A CA 1
ATOM 574 C C . VAL A 1 85 ? 2.251 3.044 6.937 1.00 96.81 85 VAL A C 1
ATOM 576 O O . VAL A 1 85 ? 3.375 3.522 7.112 1.00 96.81 85 VAL A O 1
ATOM 579 N N . GLY A 1 86 ? 1.866 2.491 5.784 1.00 94.88 86 GLY A N 1
ATOM 580 C CA . GLY A 1 86 ? 2.668 2.429 4.565 1.00 94.88 86 GLY A CA 1
ATOM 581 C C . GLY A 1 86 ? 2.415 3.606 3.607 1.00 94.88 86 GLY A C 1
ATOM 582 O O . GLY A 1 86 ? 1.533 4.434 3.865 1.00 94.88 86 GLY A O 1
ATOM 583 N N . PRO A 1 87 ? 3.204 3.712 2.518 1.00 96.94 87 PRO A N 1
ATOM 584 C CA . PRO A 1 87 ? 2.962 4.662 1.426 1.00 96.94 87 PRO A CA 1
ATOM 585 C C . PRO A 1 87 ? 1.615 4.418 0.737 1.00 96.94 87 PRO A C 1
ATOM 587 O O . PRO A 1 87 ? 1.101 3.298 0.753 1.00 96.94 87 PRO A O 1
ATOM 590 N N . SER A 1 88 ? 1.058 5.438 0.091 1.00 97.81 88 SER A N 1
ATOM 591 C CA . SER A 1 88 ? -0.107 5.247 -0.773 1.00 97.81 88 SER A CA 1
ATOM 592 C C . SER A 1 88 ? 0.246 4.427 -2.021 1.00 97.81 88 SER A C 1
ATOM 594 O O . SER A 1 88 ? 1.408 4.363 -2.438 1.00 97.81 88 SER A O 1
ATOM 596 N N . TYR A 1 89 ? -0.748 3.791 -2.642 1.00 96.56 89 TYR A N 1
ATOM 597 C CA . TYR A 1 89 ? -0.535 3.083 -3.906 1.00 96.56 89 TYR A CA 1
ATOM 598 C C . TYR A 1 89 ? -0.080 4.033 -5.020 1.00 96.56 89 TYR A C 1
ATOM 600 O O . TYR A 1 89 ? 0.737 3.636 -5.849 1.00 96.56 89 TYR A O 1
ATOM 608 N N . GLU A 1 90 ? -0.515 5.295 -5.003 1.00 97.38 90 GLU A N 1
ATOM 609 C CA . GLU A 1 90 ? 0.026 6.332 -5.888 1.00 97.38 90 GLU A CA 1
ATOM 610 C C . GLU A 1 90 ? 1.518 6.580 -5.654 1.00 97.38 90 GLU A C 1
ATOM 612 O O . GLU A 1 90 ? 2.295 6.575 -6.607 1.00 97.38 90 GLU A O 1
ATOM 617 N N . GLU A 1 91 ? 1.962 6.737 -4.404 1.00 97.56 91 GLU A N 1
ATOM 618 C CA . GLU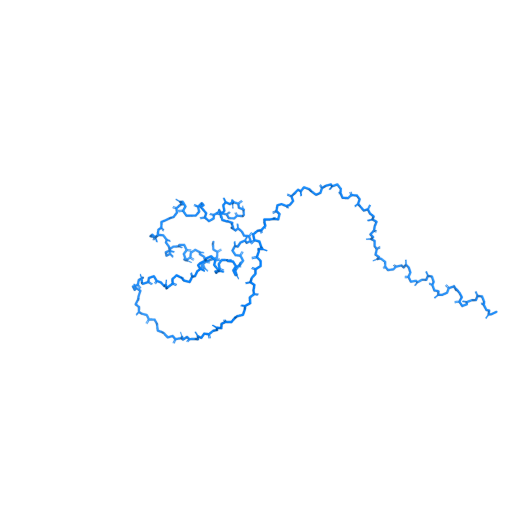 A 1 91 ? 3.385 6.923 -4.088 1.00 97.56 91 GLU A CA 1
ATOM 619 C C . GLU A 1 91 ? 4.232 5.730 -4.562 1.00 97.56 91 GLU A C 1
ATOM 621 O O . GLU A 1 91 ? 5.332 5.912 -5.093 1.00 97.56 91 GLU A O 1
ATOM 626 N N . VAL A 1 92 ? 3.715 4.504 -4.415 1.00 96.38 92 VAL A N 1
ATOM 627 C CA . VAL A 1 92 ? 4.355 3.287 -4.939 1.00 96.38 92 VAL A CA 1
ATOM 628 C C . VAL A 1 92 ? 4.431 3.337 -6.469 1.00 96.38 92 VAL A C 1
ATOM 630 O O . VAL A 1 92 ? 5.504 3.102 -7.027 1.00 96.38 92 VAL A O 1
ATOM 633 N N . ALA A 1 93 ? 3.340 3.703 -7.147 1.00 96.00 93 ALA A N 1
ATOM 634 C CA . ALA A 1 93 ? 3.288 3.811 -8.605 1.00 96.00 93 ALA A CA 1
ATOM 635 C C . ALA A 1 93 ? 4.214 4.907 -9.163 1.00 96.00 93 ALA A C 1
ATOM 637 O O . ALA A 1 93 ? 4.779 4.754 -10.242 1.00 96.00 93 ALA A O 1
ATOM 638 N N . HIS A 1 94 ? 4.419 6.001 -8.426 1.00 97.56 94 HIS A N 1
ATOM 639 C CA . HIS A 1 94 ? 5.371 7.044 -8.809 1.00 97.56 94 HIS A CA 1
ATOM 640 C C . HIS A 1 94 ? 6.830 6.613 -8.636 1.00 97.56 94 HIS A C 1
ATOM 642 O O . HIS A 1 94 ? 7.703 7.066 -9.381 1.00 97.56 94 HIS A O 1
ATOM 648 N N . LYS A 1 95 ? 7.112 5.763 -7.644 1.00 97.38 95 LYS A N 1
ATOM 649 C CA . LYS A 1 95 ? 8.474 5.345 -7.302 1.00 97.38 95 LYS A CA 1
ATOM 650 C C . LYS A 1 95 ? 8.991 4.206 -8.175 1.00 97.38 95 LYS A C 1
ATOM 652 O O . LYS A 1 95 ? 10.175 4.200 -8.509 1.00 97.38 95 LYS A O 1
ATOM 657 N N . TYR A 1 96 ? 8.136 3.243 -8.500 1.00 97.00 96 TYR A N 1
ATOM 658 C CA . TYR A 1 96 ? 8.534 1.995 -9.146 1.00 97.00 96 TYR A CA 1
ATOM 659 C C . TYR A 1 96 ? 8.032 1.904 -10.583 1.00 97.00 96 TYR A C 1
ATOM 661 O O . TYR A 1 96 ? 7.018 2.487 -10.955 1.00 97.00 96 TYR A O 1
ATOM 669 N N . LYS A 1 97 ? 8.771 1.164 -11.405 1.00 96.25 97 LYS A N 1
ATOM 670 C CA . LYS A 1 97 ? 8.459 0.914 -12.814 1.00 96.25 97 LYS A CA 1
ATOM 671 C C . LYS A 1 97 ? 8.031 -0.539 -12.997 1.00 96.25 97 LYS A C 1
ATOM 673 O O . LYS A 1 97 ? 8.231 -1.375 -12.123 1.00 96.25 97 LYS A O 1
ATOM 678 N N . GLU A 1 98 ? 7.516 -0.875 -14.176 1.00 94.81 98 GLU A N 1
ATOM 679 C CA . GLU A 1 98 ? 7.129 -2.259 -14.494 1.00 94.81 98 GLU A CA 1
ATOM 680 C C . GLU A 1 98 ? 8.298 -3.251 -14.358 1.00 94.81 98 GLU A C 1
ATOM 682 O O . GLU A 1 98 ? 8.110 -4.388 -13.931 1.00 94.81 98 GLU A O 1
ATOM 687 N N . ALA A 1 99 ? 9.528 -2.801 -14.632 1.00 97.12 99 ALA A N 1
ATOM 688 C CA . ALA A 1 99 ? 10.738 -3.601 -14.440 1.00 97.12 99 ALA A CA 1
ATOM 689 C C . ALA A 1 99 ? 10.971 -4.022 -12.973 1.00 97.12 99 ALA A C 1
ATOM 691 O O . ALA A 1 99 ? 11.656 -5.012 -12.724 1.00 97.12 99 ALA A O 1
ATOM 692 N N . ASP A 1 100 ? 10.386 -3.306 -12.009 1.00 97.19 100 ASP A N 1
ATOM 693 C CA . ASP A 1 100 ? 10.540 -3.563 -10.576 1.00 97.19 100 ASP A CA 1
ATOM 694 C C . ASP A 1 100 ? 9.494 -4.548 -10.027 1.00 97.19 100 ASP A C 1
ATOM 696 O O . ASP A 1 100 ? 9.607 -4.982 -8.878 1.00 97.19 100 ASP A O 1
ATOM 700 N N . ILE A 1 101 ? 8.493 -4.945 -10.826 1.00 95.25 101 ILE A N 1
ATOM 701 C CA . ILE A 1 101 ? 7.416 -5.859 -10.406 1.00 95.25 101 ILE A CA 1
ATOM 702 C C . ILE A 1 101 ? 7.953 -7.142 -9.742 1.00 95.25 101 ILE A C 1
ATOM 704 O O . ILE A 1 101 ? 7.459 -7.478 -8.664 1.00 95.25 101 ILE A O 1
ATOM 708 N N . PRO A 1 102 ? 8.977 -7.847 -10.274 1.00 96.94 102 PRO A N 1
ATOM 709 C CA . PRO A 1 102 ? 9.491 -9.061 -9.632 1.00 96.94 102 PRO A CA 1
ATOM 710 C C . PRO A 1 102 ? 10.025 -8.813 -8.215 1.00 96.94 102 PRO A C 1
ATOM 712 O O . PRO A 1 102 ? 9.855 -9.643 -7.321 1.00 96.94 102 PRO A O 1
ATOM 715 N N . MET A 1 103 ? 10.646 -7.652 -7.996 1.00 97.19 103 MET A N 1
ATOM 716 C CA . MET A 1 103 ? 11.169 -7.254 -6.692 1.00 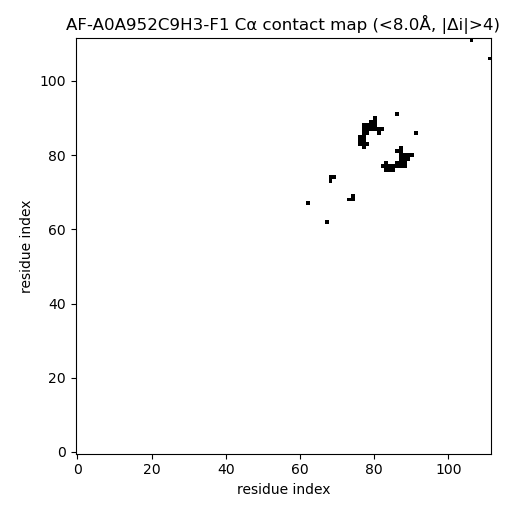97.19 103 MET A CA 1
ATOM 717 C C . MET A 1 103 ? 10.035 -6.898 -5.726 1.00 97.19 103 MET A C 1
ATOM 719 O O . MET A 1 103 ? 10.058 -7.347 -4.581 1.00 97.19 103 MET A O 1
ATOM 723 N N . LEU A 1 104 ? 9.014 -6.170 -6.189 1.00 96.38 104 LEU A N 1
ATOM 724 C CA . LEU A 1 104 ? 7.832 -5.838 -5.386 1.00 96.38 104 LEU A CA 1
ATOM 725 C C . LEU A 1 104 ? 7.041 -7.088 -4.981 1.00 96.38 104 LEU A C 1
ATOM 727 O O . LEU A 1 104 ? 6.643 -7.213 -3.827 1.00 96.38 104 LEU A O 1
ATOM 731 N N . VAL A 1 105 ? 6.874 -8.053 -5.888 1.00 95.25 105 VAL A N 1
ATOM 732 C CA . VAL A 1 105 ? 6.235 -9.341 -5.571 1.00 95.25 105 VAL A CA 1
ATOM 733 C C . VAL A 1 105 ? 7.015 -10.071 -4.480 1.00 95.25 105 VAL A C 1
ATOM 735 O O . VAL A 1 105 ? 6.425 -10.516 -3.497 1.00 95.25 105 VAL A O 1
ATOM 738 N N . LYS A 1 106 ? 8.347 -10.146 -4.605 1.00 97.19 106 LYS A N 1
ATOM 739 C CA . LYS A 1 106 ? 9.190 -10.757 -3.572 1.00 97.19 106 LYS A CA 1
ATOM 740 C C . LYS A 1 106 ? 9.058 -10.040 -2.225 1.00 97.19 106 LYS A C 1
ATOM 742 O O . LYS A 1 106 ? 8.940 -10.704 -1.203 1.00 97.19 106 LYS A O 1
ATOM 747 N N . LYS A 1 107 ? 9.030 -8.705 -2.225 1.00 96.06 107 LYS A N 1
ATOM 748 C CA . LYS A 1 107 ? 8.844 -7.882 -1.022 1.00 96.06 107 LYS A CA 1
ATOM 749 C C . LYS A 1 107 ? 7.554 -8.252 -0.282 1.00 96.06 107 LYS A C 1
ATOM 751 O O . LYS A 1 107 ? 7.606 -8.453 0.925 1.00 96.06 107 LYS A O 1
ATOM 756 N N . ILE A 1 108 ? 6.445 -8.395 -1.009 1.00 94.81 108 ILE A N 1
ATOM 757 C CA . ILE A 1 108 ? 5.138 -8.762 -0.444 1.00 94.81 108 ILE A CA 1
ATOM 758 C C . ILE A 1 108 ? 5.172 -10.183 0.137 1.00 94.81 108 ILE A C 1
ATOM 760 O O . ILE A 1 108 ? 4.704 -10.402 1.251 1.00 94.81 108 ILE A O 1
ATOM 764 N N . ILE A 1 109 ? 5.765 -11.145 -0.581 1.00 95.38 109 ILE A N 1
ATOM 765 C CA . ILE A 1 109 ? 5.893 -12.540 -0.117 1.00 95.38 109 ILE A CA 1
ATOM 766 C C . ILE A 1 109 ? 6.751 -12.631 1.154 1.00 95.38 109 ILE A C 1
ATOM 768 O O . ILE A 1 109 ? 6.430 -13.398 2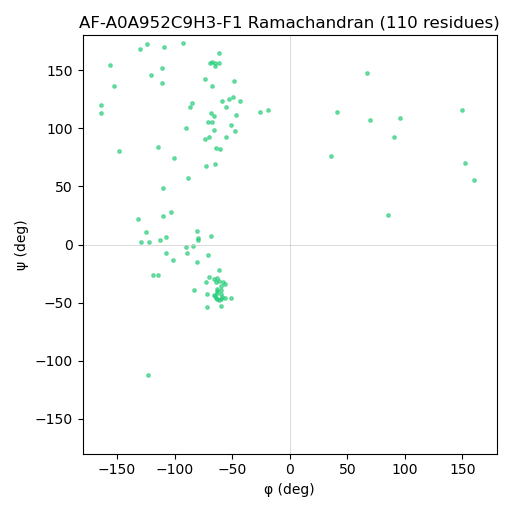.059 1.00 95.38 109 ILE A O 1
ATOM 772 N N . ASP A 1 110 ? 7.808 -11.823 1.242 1.00 96.50 110 ASP A N 1
ATOM 773 C CA . ASP A 1 110 ? 8.708 -11.770 2.397 1.00 96.50 110 ASP A CA 1
ATOM 774 C C . ASP A 1 110 ? 8.136 -10.927 3.572 1.00 96.50 110 ASP A C 1
ATOM 776 O O . ASP A 1 110 ? 8.816 -10.748 4.583 1.00 96.50 110 ASP A O 1
ATOM 780 N N . GLY A 1 111 ? 6.898 -10.416 3.465 1.00 89.00 111 GLY A N 1
ATOM 781 C CA . GLY A 1 111 ? 6.178 -9.703 4.534 1.00 89.00 111 GLY A CA 1
ATOM 782 C C . GLY A 1 111 ? 6.470 -8.202 4.646 1.00 89.00 111 GLY A C 1
ATOM 783 O O . GLY A 1 111 ? 6.385 -7.638 5.738 1.00 89.00 111 GLY A O 1
ATOM 784 N N . GLY A 1 112 ? 6.890 -7.570 3.549 1.00 83.19 112 GLY A N 1
ATOM 785 C CA . GLY A 1 112 ? 7.297 -6.165 3.493 1.00 83.19 112 GLY A CA 1
ATOM 786 C C . GLY A 1 112 ? 6.295 -5.198 2.890 1.00 83.19 112 GLY A C 1
ATOM 787 O O . GLY A 1 112 ? 5.259 -5.630 2.347 1.00 83.19 112 GLY A O 1
#

Foldseek 3Di:
DPPVVPPVPPPPPPPDPDDDPDPPDDPDDPCPPPPPDDDDDDDDDDDDDDDDDDPPCPPDPCPPVVVVCVVDCVCVQEDQCDHRNHYHPVVVVVPDDPVCVVVVVVVVVVPD

Mean predicted aligned error: 18.74 Å

Sequence (112 aa):
MKKVVAIVSIIAFGYACGSGPAEVKKPISVNVNPQIGEGSTTANASAASGSEAGATAAAAPAKDGKALIASSDCLACHTEHNKLVGPSYEEVAHKYKEADIPMLVKKIIDGG

pLDDT: mean 70.65, std 21.83, range [37.75, 97.81]

Radius of gyration: 27.76 Å; Cα contacts (8 Å, |Δi|>4): 30; chains: 1; bounding box: 59×45×77 Å

Secondary structure (DSSP, 8-state):
--SSTTSTTSSSS-S------------------TT-----------------------------HHHHHHTSGGGGT--SSS-SSSPPHHHHHHH--GGGHHHHHHHHHTT-

Solvent-accessible surface area (backbone atoms only — not comparable to full-atom values): 7970 Å² total; per-residue (Å²): 142,82,77,71,78,75,70,82,75,73,88,79,82,75,80,82,79,88,73,75,87,73,82,72,71,75,76,75,82,72,79,73,71,82,83,82,70,83,84,90,80,83,89,82,89,82,88,83,89,85,83,87,90,74,92,67,88,67,78,67,78,80,65,60,62,66,60,53,42,71,75,42,75,57,64,81,35,29,36,65,83,48,69,64,81,38,64,10,53,51,58,48,58,74,72,52,55,81,89,43,48,70,59,54,54,49,36,52,76,75,74,99